Protein AF-A0AAE6V7E4-F1 (afdb_monomer_lite)

Foldseek 3Di:
DVVLVVLLVLLVVLLVVCVVQFDPVLSVVLNVCSVVSVSVVSLVSSVVRNVPTPDDDDPVSVVSSVVSVVVVVVVVVVVVPPPDD

Radius of gyration: 13.82 Å; chains: 1; bounding box: 38×24×39 Å

Sequence (85 aa):
MLYSERMERALDHLLDRLEERFDPDWFAWCRDFNKHTEYVLCLETAVDALDDSDSKVPALLLDRIHELARIMRMSGRGLDRLPSL

Structure (mmCIF, N/CA/C/O backbone):
data_AF-A0AAE6V7E4-F1
#
_entry.id   AF-A0AAE6V7E4-F1
#
loop_
_atom_site.group_PDB
_atom_site.id
_atom_site.type_symbol
_atom_site.label_atom_id
_atom_site.label_alt_id
_atom_site.label_comp_id
_atom_site.label_asym_id
_atom_site.label_entity_id
_atom_site.label_seq_id
_atom_site.pdbx_PDB_ins_code
_atom_site.Cartn_x
_atom_site.Cartn_y
_atom_site.Cartn_z
_atom_site.occupancy
_atom_site.B_iso_or_equiv
_atom_site.auth_seq_id
_atom_site.auth_comp_id
_atom_site.auth_asym_id
_atom_site.auth_atom_id
_atom_site.pdbx_PDB_model_num
ATOM 1 N N . MET A 1 1 ? -3.175 2.065 20.189 1.00 54.72 1 MET A N 1
ATOM 2 C CA . MET A 1 1 ? -4.303 1.694 19.305 1.00 54.72 1 MET A CA 1
ATOM 3 C C . MET A 1 1 ? -3.801 0.561 18.409 1.00 54.72 1 MET A C 1
ATOM 5 O O . MET A 1 1 ? -3.349 0.808 17.305 1.00 54.72 1 MET A O 1
ATOM 9 N N . LEU A 1 2 ? -3.775 -0.680 18.919 1.00 59.16 2 LEU A N 1
ATOM 10 C CA . LEU A 1 2 ? -2.964 -1.794 18.374 1.00 59.16 2 LEU A CA 1
ATOM 11 C C . LEU A 1 2 ? -3.265 -2.187 16.915 1.00 59.16 2 LEU A C 1
ATOM 13 O O . LEU A 1 2 ? -2.402 -2.739 16.236 1.00 59.16 2 LEU A O 1
ATOM 17 N N . TYR A 1 3 ? -4.486 -1.934 16.441 1.00 64.06 3 TYR A N 1
ATOM 18 C CA . TYR A 1 3 ? -4.889 -2.229 15.065 1.00 64.06 3 TYR A CA 1
ATOM 19 C C . TYR A 1 3 ? -4.310 -1.220 14.057 1.00 64.06 3 TYR A C 1
ATOM 21 O O . TYR A 1 3 ? -3.935 -1.613 12.957 1.00 64.06 3 TYR A O 1
ATOM 29 N N . SER A 1 4 ? -4.171 0.048 14.461 1.00 76.62 4 SER A N 1
ATOM 30 C CA . SER A 1 4 ? -3.640 1.127 13.619 1.00 76.62 4 SER A CA 1
ATOM 31 C C . SER A 1 4 ? -2.168 0.880 13.280 1.00 76.62 4 SER A C 1
ATOM 33 O O . SER A 1 4 ? -1.822 0.739 12.117 1.00 76.62 4 SER A O 1
ATOM 35 N N . GLU A 1 5 ? -1.328 0.661 14.294 1.00 85.69 5 GLU A N 1
ATOM 36 C CA . GLU A 1 5 ? 0.122 0.453 14.119 1.00 85.69 5 GLU A CA 1
ATOM 37 C C . GLU A 1 5 ? 0.464 -0.803 13.299 1.00 85.69 5 GLU A C 1
ATOM 39 O O . GLU A 1 5 ? 1.456 -0.846 12.573 1.00 85.69 5 GLU A O 1
ATOM 44 N N . ARG A 1 6 ? -0.341 -1.869 13.420 1.00 87.62 6 ARG A N 1
ATOM 45 C CA . ARG A 1 6 ? -0.137 -3.095 12.632 1.00 87.62 6 ARG A CA 1
ATOM 46 C C . ARG A 1 6 ? -0.506 -2.899 11.166 1.00 87.62 6 ARG A C 1
ATOM 48 O O . ARG A 1 6 ? 0.164 -3.480 10.317 1.00 87.62 6 ARG A O 1
ATOM 55 N N . MET A 1 7 ? -1.558 -2.130 10.886 1.00 89.06 7 MET A N 1
ATOM 56 C CA . MET A 1 7 ? -1.967 -1.820 9.518 1.00 89.06 7 MET A CA 1
ATOM 57 C C . MET A 1 7 ? -0.960 -0.885 8.851 1.00 89.06 7 MET A C 1
ATOM 59 O O . MET A 1 7 ? -0.507 -1.188 7.752 1.00 89.06 7 MET A O 1
ATOM 63 N N . GLU A 1 8 ? -0.534 0.158 9.562 1.00 91.88 8 GLU A N 1
ATOM 64 C CA . GLU A 1 8 ? 0.482 1.110 9.110 1.00 91.88 8 GLU A CA 1
ATOM 65 C C . GLU A 1 8 ? 1.761 0.398 8.653 1.00 91.88 8 GLU A C 1
ATOM 67 O O . GLU A 1 8 ? 2.174 0.533 7.505 1.00 91.88 8 GLU A O 1
ATOM 72 N 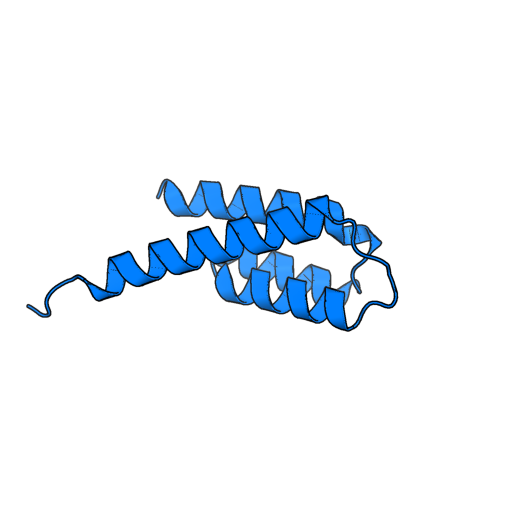N . ARG A 1 9 ? 2.324 -0.481 9.496 1.00 93.44 9 ARG A N 1
ATOM 73 C CA . ARG A 1 9 ? 3.515 -1.273 9.136 1.00 93.44 9 ARG A CA 1
ATOM 74 C C . ARG A 1 9 ? 3.277 -2.221 7.965 1.00 93.44 9 ARG A C 1
ATOM 76 O O . ARG A 1 9 ? 4.188 -2.491 7.187 1.00 93.44 9 ARG A O 1
ATOM 83 N N . ALA A 1 10 ? 2.084 -2.805 7.874 1.00 92.38 10 ALA A N 1
ATOM 84 C CA . ALA A 1 10 ? 1.768 -3.738 6.800 1.00 92.38 10 ALA A CA 1
ATOM 85 C C . ALA A 1 10 ? 1.663 -3.027 5.445 1.00 92.38 10 ALA A C 1
ATOM 87 O O . ALA A 1 10 ? 2.089 -3.602 4.441 1.00 92.38 10 ALA A O 1
ATOM 88 N N . LEU A 1 11 ? 1.131 -1.803 5.436 1.00 93.12 11 LEU A N 1
ATOM 89 C CA . LEU A 1 11 ? 1.101 -0.929 4.270 1.00 93.12 11 LEU A CA 1
ATOM 90 C C . LEU A 1 11 ? 2.490 -0.390 3.943 1.00 93.12 11 LEU A C 1
ATOM 92 O O . LEU A 1 11 ? 2.878 -0.473 2.788 1.00 93.12 11 LEU A O 1
ATOM 96 N N . ASP A 1 12 ? 3.290 0.025 4.925 1.00 94.69 12 ASP A N 1
ATOM 97 C CA . ASP A 1 12 ? 4.671 0.452 4.673 1.00 94.69 12 ASP A CA 1
ATOM 98 C C . ASP A 1 12 ? 5.486 -0.642 3.984 1.00 94.69 12 ASP A C 1
ATOM 100 O O . ASP A 1 12 ? 6.117 -0.388 2.964 1.00 94.69 12 ASP A O 1
ATOM 104 N N . HIS A 1 13 ? 5.398 -1.883 4.468 1.00 93.69 13 HIS A N 1
ATOM 105 C CA . HIS A 1 13 ? 6.060 -3.016 3.822 1.00 93.69 13 HIS A CA 1
ATOM 106 C C . HIS A 1 13 ? 5.534 -3.318 2.417 1.00 93.69 13 HIS A C 1
ATOM 108 O O . HIS A 1 13 ? 6.273 -3.853 1.589 1.00 93.69 13 HIS A O 1
ATOM 114 N N . LEU A 1 14 ? 4.253 -3.055 2.148 1.00 93.00 14 LEU A N 1
ATOM 115 C CA . LEU A 1 14 ? 3.713 -3.171 0.797 1.00 93.00 14 LEU A CA 1
ATOM 116 C C . LEU A 1 14 ? 4.312 -2.076 -0.093 1.00 93.00 14 LEU A C 1
ATOM 118 O O . LEU A 1 14 ? 4.821 -2.394 -1.165 1.00 93.00 14 LEU A O 1
ATOM 122 N N . LEU A 1 15 ? 4.302 -0.828 0.378 1.00 92.88 15 LEU A N 1
ATOM 123 C CA . LEU A 1 15 ? 4.826 0.331 -0.335 1.00 92.88 15 LEU A CA 1
ATOM 124 C C . LEU A 1 15 ? 6.325 0.180 -0.620 1.00 92.88 15 LEU A C 1
ATOM 126 O O . LEU A 1 15 ? 6.714 0.304 -1.773 1.00 92.88 15 LEU A O 1
ATOM 130 N N . ASP A 1 16 ? 7.153 -0.230 0.344 1.00 93.12 16 ASP A N 1
ATOM 131 C CA . ASP A 1 16 ? 8.589 -0.503 0.125 1.00 93.12 16 ASP A CA 1
ATOM 132 C C . ASP A 1 16 ? 8.835 -1.432 -1.080 1.00 93.12 16 ASP A C 1
ATOM 134 O O . ASP A 1 16 ? 9.788 -1.279 -1.837 1.00 93.12 16 ASP A O 1
ATOM 138 N N . ARG A 1 17 ? 7.964 -2.428 -1.284 1.00 90.31 17 ARG A N 1
ATOM 139 C CA . ARG A 1 17 ? 8.095 -3.391 -2.392 1.00 90.31 17 ARG A CA 1
ATOM 140 C C . ARG A 1 17 ? 7.548 -2.866 -3.718 1.00 90.31 17 ARG A C 1
ATOM 142 O O . ARG A 1 17 ? 7.828 -3.449 -4.771 1.00 90.31 17 ARG A O 1
ATOM 149 N N . LEU A 1 18 ? 6.727 -1.829 -3.660 1.00 87.94 18 LEU A N 1
ATOM 150 C CA . LEU A 1 18 ? 6.097 -1.181 -4.799 1.00 87.94 18 LEU A CA 1
ATOM 151 C C . LEU A 1 18 ? 6.843 0.078 -5.253 1.00 87.94 18 LEU A C 1
ATOM 153 O O . LEU A 1 18 ? 6.618 0.497 -6.379 1.00 87.94 18 LEU A O 1
ATOM 157 N N . GLU A 1 19 ? 7.760 0.617 -4.445 1.00 87.88 19 GLU A N 1
ATOM 158 C CA . GLU A 1 19 ? 8.500 1.861 -4.709 1.00 87.88 19 GLU A CA 1
ATOM 159 C C . GLU A 1 19 ? 9.091 1.927 -6.125 1.00 87.88 19 GLU A C 1
ATOM 161 O O . GLU A 1 19 ? 8.819 2.862 -6.865 1.00 87.88 19 GLU A O 1
ATOM 166 N N . GLU A 1 20 ? 9.810 0.890 -6.564 1.00 84.62 20 GLU A N 1
ATOM 167 C CA . GLU A 1 20 ? 10.427 0.848 -7.903 1.00 84.62 20 GLU A CA 1
ATOM 168 C C . GLU A 1 20 ? 9.422 0.698 -9.064 1.00 84.62 20 GLU A C 1
ATOM 170 O O . GLU A 1 20 ? 9.812 0.740 -10.230 1.00 84.62 20 GLU A O 1
ATOM 175 N N . ARG A 1 21 ? 8.145 0.438 -8.764 1.00 83.50 21 ARG A N 1
ATOM 176 C CA . ARG A 1 21 ? 7.071 0.191 -9.746 1.00 83.50 21 ARG A CA 1
ATOM 177 C C . ARG A 1 21 ? 6.100 1.357 -9.861 1.00 83.50 21 ARG A C 1
ATOM 179 O O . ARG A 1 21 ? 5.287 1.359 -10.785 1.00 83.50 21 ARG A O 1
ATOM 186 N N . PHE A 1 22 ? 6.144 2.270 -8.899 1.00 84.50 22 PHE A N 1
ATOM 187 C CA . PHE A 1 22 ? 5.219 3.382 -8.795 1.00 84.50 22 PHE A CA 1
ATOM 188 C C . PHE A 1 22 ? 5.809 4.610 -9.460 1.00 84.50 22 PHE A C 1
ATOM 190 O O . PHE A 1 22 ? 7.014 4.862 -9.397 1.00 84.50 22 PHE A O 1
ATOM 197 N N . ASP A 1 23 ? 4.922 5.408 -10.038 1.00 85.19 23 ASP A N 1
ATOM 198 C CA . ASP A 1 23 ? 5.238 6.804 -10.255 1.00 85.19 23 ASP A CA 1
ATOM 199 C C . ASP A 1 23 ? 5.543 7.483 -8.893 1.00 85.19 23 ASP A C 1
ATOM 201 O O . ASP A 1 23 ? 4.832 7.233 -7.907 1.00 85.19 23 ASP A O 1
ATOM 205 N N . PRO A 1 24 ? 6.602 8.310 -8.794 1.00 87.62 24 PRO A N 1
ATOM 206 C CA . PRO A 1 24 ? 7.017 8.919 -7.532 1.00 87.62 24 PRO A CA 1
ATOM 207 C C . PRO A 1 24 ? 5.936 9.757 -6.838 1.00 87.62 24 PRO A C 1
ATOM 209 O O . PRO A 1 24 ? 5.892 9.776 -5.604 1.00 87.62 24 PRO A O 1
ATOM 212 N N . ASP A 1 25 ? 5.061 10.425 -7.594 1.00 89.25 25 ASP A N 1
ATOM 213 C CA .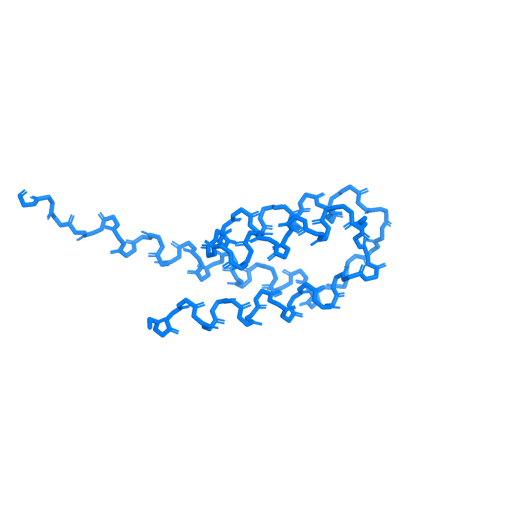 ASP A 1 25 ? 4.018 11.281 -7.021 1.00 89.25 25 ASP A CA 1
ATOM 214 C C . ASP A 1 25 ? 2.923 10.423 -6.373 1.00 89.25 25 ASP A C 1
ATOM 216 O O . ASP A 1 25 ? 2.516 10.664 -5.232 1.00 89.25 25 ASP A O 1
ATOM 220 N N . TRP A 1 26 ? 2.528 9.338 -7.044 1.00 88.56 26 TRP A N 1
ATOM 221 C CA . TRP A 1 26 ? 1.593 8.349 -6.502 1.00 88.56 26 TRP A CA 1
ATOM 222 C C . TRP A 1 26 ? 2.146 7.651 -5.257 1.00 88.56 26 TRP A C 1
ATOM 224 O O . TRP A 1 26 ? 1.419 7.410 -4.287 1.00 88.56 26 TRP A O 1
ATOM 234 N N . PHE A 1 27 ? 3.448 7.355 -5.251 1.00 90.44 27 PHE A N 1
ATOM 235 C CA . PHE A 1 27 ? 4.121 6.783 -4.090 1.00 90.44 27 PHE A CA 1
ATOM 236 C C . PHE A 1 27 ? 4.102 7.727 -2.884 1.00 90.44 27 PHE A C 1
ATOM 238 O O . PHE A 1 27 ? 3.818 7.297 -1.760 1.00 90.44 27 PHE A O 1
ATOM 245 N N . ALA A 1 28 ? 4.358 9.019 -3.112 1.00 91.19 28 ALA A N 1
ATOM 246 C CA . ALA A 1 28 ? 4.308 10.036 -2.071 1.00 91.19 28 ALA A CA 1
ATOM 247 C C . ALA A 1 28 ? 2.903 10.153 -1.458 1.00 91.19 28 ALA A C 1
ATOM 249 O O . ALA A 1 28 ? 2.779 10.179 -0.231 1.00 91.19 28 ALA A O 1
ATOM 250 N N . TRP A 1 29 ? 1.848 10.137 -2.280 1.00 92.19 29 TRP A N 1
ATOM 251 C CA . TRP A 1 29 ? 0.464 10.146 -1.792 1.00 92.19 29 TRP A CA 1
ATOM 252 C C . TRP A 1 29 ? 0.132 8.915 -0.952 1.00 92.19 29 TRP A C 1
ATOM 254 O O . TRP A 1 29 ? -0.409 9.051 0.143 1.00 92.19 29 TRP A O 1
ATOM 264 N N . CYS A 1 30 ? 0.530 7.718 -1.393 1.00 92.62 30 CYS A N 1
ATOM 265 C CA . CYS A 1 30 ? 0.315 6.497 -0.613 1.00 92.62 30 CYS A CA 1
ATOM 266 C C . CYS A 1 30 ? 0.956 6.572 0.782 1.00 92.62 30 CYS A C 1
ATOM 268 O O . CYS A 1 30 ? 0.342 6.175 1.775 1.00 92.62 30 CYS A O 1
ATOM 270 N N . ARG A 1 31 ? 2.183 7.099 0.877 1.00 92.44 31 ARG A N 1
ATOM 271 C CA . ARG A 1 31 ? 2.877 7.277 2.162 1.00 92.44 31 ARG A CA 1
ATOM 272 C C . ARG A 1 31 ? 2.175 8.280 3.066 1.00 92.44 31 ARG A C 1
ATOM 274 O O . ARG A 1 31 ? 2.086 8.038 4.270 1.00 92.44 31 ARG A O 1
ATOM 281 N N . ASP A 1 32 ? 1.679 9.374 2.499 1.00 94.12 32 ASP A N 1
ATOM 282 C CA . ASP A 1 32 ? 0.964 10.396 3.258 1.00 94.12 32 ASP A CA 1
ATOM 283 C C . ASP A 1 32 ? -0.350 9.841 3.828 1.00 94.12 32 ASP A C 1
ATOM 285 O O . ASP A 1 32 ? -0.579 9.915 5.037 1.00 94.12 32 ASP A O 1
ATOM 289 N N . PHE A 1 33 ? -1.136 9.133 3.010 1.00 91.75 33 PHE A N 1
ATOM 290 C CA . PHE A 1 33 ? -2.350 8.454 3.470 1.00 91.75 33 PHE A CA 1
ATOM 291 C C . PHE A 1 33 ? -2.067 7.424 4.571 1.00 91.75 33 PHE A C 1
ATOM 293 O O . PHE A 1 33 ? -2.793 7.367 5.566 1.00 91.75 33 PHE A O 1
ATOM 300 N N . ASN A 1 34 ? -0.998 6.627 4.443 1.00 91.56 34 ASN A N 1
ATOM 301 C CA . ASN A 1 34 ? -0.633 5.658 5.478 1.00 91.56 34 ASN A CA 1
ATOM 302 C C . ASN A 1 34 ? -0.306 6.348 6.815 1.00 91.56 34 ASN A C 1
ATOM 304 O O . ASN A 1 34 ? -0.822 5.966 7.866 1.00 91.56 34 ASN A O 1
ATOM 308 N N . LYS A 1 35 ? 0.486 7.425 6.765 1.00 90.94 35 LYS A N 1
ATOM 309 C CA . LYS A 1 35 ? 0.868 8.240 7.928 1.00 90.94 35 LYS A CA 1
ATOM 310 C C . LYS A 1 35 ? -0.331 8.917 8.601 1.00 90.94 35 LYS A C 1
ATOM 312 O O . LYS A 1 35 ? -0.343 9.083 9.821 1.00 90.94 35 LYS A O 1
ATOM 317 N N . HIS A 1 36 ? -1.339 9.300 7.822 1.00 90.56 36 HIS A N 1
ATOM 318 C CA . HIS A 1 36 ? -2.572 9.919 8.308 1.00 90.56 36 HIS A CA 1
ATOM 319 C C . HIS A 1 36 ? -3.660 8.909 8.704 1.00 90.56 36 HIS A C 1
ATOM 321 O O . HIS A 1 36 ? -4.766 9.305 9.070 1.00 90.56 36 HIS A O 1
ATOM 327 N N . THR A 1 37 ? -3.340 7.610 8.741 1.00 87.88 37 THR A N 1
ATOM 328 C CA . THR A 1 37 ? -4.258 6.500 9.065 1.00 87.88 37 THR A CA 1
ATOM 329 C C . THR A 1 37 ? -5.415 6.319 8.074 1.00 87.88 37 THR A C 1
ATOM 331 O O . THR A 1 37 ? -6.380 5.598 8.337 1.00 87.88 37 THR A O 1
ATOM 334 N N . GLU A 1 38 ? -5.291 6.913 6.889 1.00 88.12 38 GLU A N 1
ATOM 335 C CA . GLU A 1 38 ? -6.228 6.830 5.769 1.00 88.12 38 GLU A CA 1
ATOM 336 C C . GLU A 1 38 ? -5.971 5.554 4.951 1.00 88.12 38 GLU A C 1
ATOM 338 O O . GLU A 1 38 ? -5.775 5.564 3.739 1.00 88.12 38 GLU A O 1
ATOM 343 N N . TYR A 1 39 ? -5.952 4.409 5.635 1.00 89.75 39 TYR A N 1
ATOM 344 C CA . TYR A 1 39 ? -5.469 3.138 5.089 1.00 89.75 39 TYR A CA 1
ATOM 345 C C . TYR A 1 39 ? -6.237 2.634 3.863 1.00 89.75 39 TYR A C 1
ATOM 347 O O . TYR A 1 39 ? -5.655 1.972 3.008 1.00 89.75 39 TYR A O 1
ATOM 355 N N . VAL A 1 40 ? -7.537 2.931 3.783 1.00 89.94 40 VAL A N 1
ATOM 356 C CA . VAL A 1 40 ? -8.366 2.565 2.625 1.00 89.94 40 VAL A CA 1
ATOM 357 C C . VAL A 1 40 ? -7.934 3.367 1.402 1.00 89.94 40 VAL A C 1
ATOM 359 O O . VAL A 1 40 ? -7.627 2.762 0.382 1.00 89.94 40 VAL A O 1
ATOM 362 N N . LEU A 1 41 ? -7.809 4.691 1.545 1.00 88.31 41 LEU A N 1
ATOM 363 C CA . LEU A 1 41 ? -7.329 5.577 0.484 1.00 88.31 41 LEU A CA 1
ATOM 364 C C . LEU A 1 41 ? -5.908 5.199 0.056 1.00 88.31 41 LEU A C 1
ATOM 366 O O . LEU A 1 41 ? -5.644 5.080 -1.133 1.00 88.31 41 LEU A O 1
ATOM 370 N N . CYS A 1 42 ? -5.022 4.891 1.010 1.00 92.75 42 CYS A N 1
ATOM 371 C CA . CYS A 1 42 ? -3.680 4.389 0.714 1.00 92.75 42 CYS A CA 1
A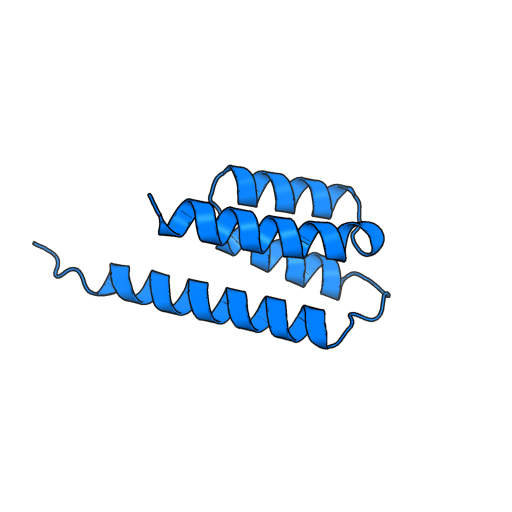TOM 372 C C . CYS A 1 42 ? -3.707 3.144 -0.188 1.00 92.75 42 CYS A C 1
ATOM 374 O O . CYS A 1 42 ? -2.914 3.048 -1.123 1.00 92.75 42 CYS A O 1
ATOM 376 N N . LEU A 1 43 ? -4.591 2.181 0.093 1.00 91.19 43 LEU A N 1
ATOM 377 C CA . LEU A 1 43 ? -4.675 0.948 -0.686 1.00 91.19 43 LEU A CA 1
ATOM 378 C C . LEU A 1 43 ? -5.345 1.165 -2.047 1.00 91.19 43 LEU A C 1
ATOM 380 O O . LEU A 1 43 ? -4.914 0.556 -3.020 1.00 91.19 43 LEU A O 1
ATOM 384 N N . GLU A 1 44 ? -6.365 2.022 -2.120 1.00 90.00 44 GLU A N 1
ATOM 385 C CA . GLU A 1 44 ? -7.014 2.417 -3.376 1.00 90.00 44 GLU A CA 1
ATOM 386 C C . GLU A 1 44 ? -6.009 3.097 -4.310 1.00 90.00 44 GLU A C 1
ATOM 388 O O . GLU A 1 44 ? -5.795 2.624 -5.421 1.00 90.00 44 GLU A O 1
ATOM 393 N N . THR A 1 45 ? -5.277 4.100 -3.814 1.00 89.69 45 THR A N 1
ATOM 394 C CA . THR A 1 45 ? -4.220 4.782 -4.578 1.00 89.69 45 THR A CA 1
ATOM 395 C C . THR A 1 45 ? -3.123 3.815 -5.025 1.00 89.69 45 THR A C 1
ATOM 397 O O . THR A 1 45 ? -2.619 3.927 -6.138 1.00 89.69 45 THR A O 1
ATOM 400 N N . ALA A 1 46 ? -2.767 2.828 -4.196 1.00 89.25 46 ALA A N 1
ATOM 401 C CA . ALA A 1 46 ? -1.784 1.817 -4.572 1.00 89.25 46 ALA A CA 1
ATOM 402 C C . ALA A 1 46 ? -2.279 0.876 -5.684 1.00 89.25 46 ALA A C 1
ATOM 404 O O . ALA A 1 46 ? -1.477 0.408 -6.487 1.00 89.25 46 ALA A O 1
ATOM 405 N N . VAL A 1 47 ? -3.577 0.570 -5.732 1.00 89.25 47 VAL A N 1
ATOM 406 C CA . VAL A 1 47 ? -4.167 -0.221 -6.821 1.00 89.25 47 VAL A CA 1
ATOM 407 C C . VAL A 1 47 ? -4.227 0.603 -8.102 1.00 89.25 47 VAL A C 1
ATOM 409 O O . VAL A 1 47 ? -3.810 0.101 -9.140 1.00 89.25 47 VAL A O 1
ATOM 412 N N . ASP A 1 48 ? -4.659 1.859 -8.019 1.00 87.75 48 ASP A N 1
ATOM 413 C CA . ASP A 1 48 ? -4.736 2.763 -9.171 1.00 87.75 48 ASP A CA 1
ATOM 414 C C . ASP A 1 48 ? -3.348 2.999 -9.793 1.00 87.75 48 ASP A C 1
ATOM 416 O O . ASP A 1 48 ? -3.180 2.880 -11.004 1.00 87.75 48 ASP A O 1
ATOM 420 N N . ALA A 1 49 ? -2.321 3.220 -8.964 1.00 86.25 49 ALA A N 1
ATOM 421 C CA . ALA A 1 49 ? -0.939 3.370 -9.425 1.00 86.25 49 ALA A CA 1
ATOM 422 C C . ALA A 1 49 ? -0.392 2.105 -10.109 1.00 86.25 49 ALA A C 1
ATOM 424 O O . ALA A 1 49 ? 0.476 2.185 -10.977 1.00 86.25 49 ALA A O 1
ATOM 425 N N . LEU A 1 50 ? -0.869 0.923 -9.705 1.00 85.50 50 LEU A N 1
ATOM 426 C CA . LEU A 1 50 ? -0.507 -0.340 -10.345 1.00 85.50 50 LEU A CA 1
ATOM 427 C C . LEU A 1 50 ? -1.255 -0.574 -11.655 1.00 85.50 50 LEU A C 1
ATOM 429 O O . LEU A 1 50 ? -0.683 -1.195 -12.544 1.00 85.50 50 LEU A O 1
ATOM 433 N N . ASP A 1 51 ? -2.502 -0.118 -11.757 1.00 84.50 51 ASP A N 1
ATOM 434 C CA . ASP A 1 51 ? -3.307 -0.219 -12.978 1.00 84.50 51 ASP A CA 1
ATOM 435 C C . ASP A 1 51 ? -2.771 0.708 -14.081 1.00 84.50 51 ASP A C 1
ATOM 437 O O . ASP A 1 51 ? -2.734 0.320 -15.246 1.00 84.50 51 ASP A O 1
ATOM 441 N N . ASP A 1 52 ? -2.266 1.888 -13.702 1.00 82.25 52 ASP A N 1
ATOM 442 C CA . ASP A 1 52 ? -1.623 2.846 -14.618 1.00 82.25 52 ASP A CA 1
ATOM 443 C C . ASP A 1 52 ? -0.173 2.456 -14.986 1.00 82.25 52 ASP A C 1
ATOM 445 O O . ASP A 1 52 ? 0.426 3.004 -15.912 1.00 82.25 52 ASP A O 1
ATOM 449 N N . SER A 1 53 ? 0.416 1.483 -14.282 1.00 77.69 53 SER A N 1
ATOM 450 C CA . SER A 1 53 ? 1.782 1.020 -14.534 1.00 77.69 53 SER A CA 1
ATOM 451 C C . SER A 1 53 ? 1.820 -0.093 -15.584 1.00 77.69 53 SER A C 1
ATOM 453 O O . SER A 1 53 ? 1.259 -1.171 -15.403 1.00 77.69 53 SER A O 1
ATOM 455 N N . ASP A 1 54 ? 2.630 0.083 -16.633 1.00 75.12 54 ASP A N 1
ATOM 456 C CA . ASP A 1 54 ? 2.947 -0.982 -17.605 1.00 75.12 54 ASP A CA 1
ATOM 457 C C . ASP A 1 54 ? 3.754 -2.152 -16.985 1.00 75.12 54 ASP A C 1
ATOM 459 O O . ASP A 1 54 ? 4.048 -3.168 -17.634 1.00 75.12 54 ASP A O 1
ATOM 463 N N . SER A 1 55 ? 4.158 -2.027 -15.716 1.00 75.56 55 SER A N 1
ATOM 464 C CA . SER A 1 55 ? 4.979 -3.013 -15.021 1.00 75.56 55 SER A CA 1
ATOM 465 C C . SER A 1 55 ? 4.162 -4.202 -14.528 1.00 75.56 55 SER A C 1
ATOM 467 O O . SER A 1 55 ? 3.231 -4.083 -13.736 1.00 75.56 55 SER A O 1
ATOM 469 N N . LYS A 1 56 ? 4.597 -5.414 -14.890 1.00 78.25 56 LYS A N 1
ATOM 470 C CA . LYS A 1 56 ? 3.991 -6.645 -14.364 1.00 78.25 56 LYS A CA 1
ATOM 471 C C . LYS A 1 56 ? 4.132 -6.722 -12.843 1.00 78.25 56 LYS A C 1
ATOM 473 O O . LYS A 1 56 ? 5.245 -6.794 -12.314 1.00 78.25 56 LYS A O 1
ATOM 478 N N . VAL A 1 57 ? 2.997 -6.813 -12.154 1.00 81.94 57 VAL A N 1
ATOM 479 C CA . VAL A 1 57 ? 2.942 -7.016 -10.703 1.00 81.94 57 VAL A CA 1
ATOM 480 C C . VAL A 1 57 ? 3.141 -8.501 -10.369 1.00 81.94 57 VAL A C 1
ATOM 482 O O . VAL A 1 57 ? 2.395 -9.353 -10.857 1.00 81.94 57 VAL A O 1
ATOM 485 N N . PRO A 1 58 ? 4.130 -8.861 -9.531 1.00 85.56 58 PRO A N 1
ATOM 486 C CA . PRO A 1 58 ? 4.282 -10.224 -9.030 1.00 85.56 58 PRO A CA 1
ATOM 487 C C . PRO A 1 58 ? 3.026 -10.720 -8.295 1.00 85.56 58 PRO A C 1
ATOM 489 O O . PRO A 1 58 ? 2.493 -10.013 -7.442 1.00 85.56 58 PRO A O 1
ATOM 492 N N . ALA A 1 59 ? 2.613 -11.970 -8.535 1.00 86.56 59 ALA A N 1
ATOM 493 C CA . ALA A 1 59 ? 1.414 -12.559 -7.917 1.00 86.56 59 ALA A CA 1
ATOM 494 C C . ALA A 1 59 ? 1.404 -12.457 -6.379 1.00 86.56 59 ALA A C 1
ATOM 496 O O . ALA A 1 59 ? 0.389 -12.115 -5.787 1.00 86.56 59 ALA A O 1
ATOM 497 N N . LEU A 1 60 ? 2.563 -12.635 -5.736 1.00 86.75 60 LEU A N 1
ATOM 498 C CA . LEU A 1 60 ? 2.704 -12.509 -4.282 1.00 86.75 60 LEU A CA 1
ATOM 499 C C . LEU A 1 60 ? 2.360 -11.100 -3.754 1.00 86.75 60 LEU A C 1
ATOM 501 O O . LEU A 1 60 ? 1.941 -10.959 -2.608 1.00 86.75 60 LEU A O 1
ATOM 505 N N . LEU A 1 61 ? 2.573 -10.052 -4.556 1.00 86.75 61 LEU A N 1
ATOM 506 C CA . LEU A 1 61 ? 2.195 -8.683 -4.191 1.00 86.75 61 LEU A CA 1
ATOM 507 C C . LEU A 1 61 ? 0.690 -8.463 -4.359 1.00 86.75 61 LEU A C 1
ATOM 509 O O . LEU A 1 61 ? 0.070 -7.885 -3.470 1.00 86.75 61 LEU A O 1
ATOM 513 N N . LEU A 1 62 ? 0.094 -9.002 -5.425 1.00 86.56 62 LEU A N 1
ATOM 514 C CA . LEU A 1 62 ? -1.360 -8.987 -5.619 1.00 86.56 62 LEU A CA 1
ATOM 515 C C . LEU A 1 62 ? -2.086 -9.729 -4.490 1.00 86.56 62 LEU A C 1
ATOM 517 O O . LEU A 1 62 ? -3.049 -9.213 -3.927 1.00 86.56 62 LEU A O 1
ATOM 521 N N . ASP A 1 63 ? -1.590 -10.902 -4.094 1.00 90.38 63 ASP A N 1
ATOM 522 C CA . ASP A 1 63 ? -2.133 -11.660 -2.963 1.00 90.38 63 ASP A CA 1
ATOM 523 C C . ASP A 1 63 ? -2.088 -10.845 -1.667 1.00 90.38 63 ASP A C 1
ATOM 525 O O . ASP A 1 63 ? -3.048 -10.844 -0.892 1.00 90.38 63 ASP A O 1
ATOM 529 N N . ARG A 1 64 ? -0.999 -10.095 -1.452 1.00 90.50 64 ARG A N 1
ATOM 530 C CA . ARG A 1 64 ? -0.846 -9.231 -0.280 1.00 90.50 64 ARG A CA 1
ATOM 531 C C . ARG A 1 64 ? -1.819 -8.050 -0.294 1.00 90.50 64 ARG A C 1
ATOM 533 O O . ARG A 1 64 ? -2.405 -7.749 0.743 1.00 90.50 64 ARG A O 1
ATOM 540 N N . ILE A 1 65 ? -2.021 -7.414 -1.446 1.00 90.00 65 ILE A N 1
ATOM 541 C CA . ILE A 1 65 ? -3.008 -6.337 -1.630 1.00 90.00 65 ILE A CA 1
ATOM 542 C C . ILE A 1 65 ? -4.417 -6.856 -1.316 1.00 90.00 65 ILE A C 1
ATOM 544 O O . ILE A 1 65 ? -5.137 -6.261 -0.511 1.00 90.00 65 ILE A O 1
ATOM 548 N N . HIS A 1 66 ? -4.790 -8.016 -1.863 1.00 89.62 66 HIS A N 1
ATOM 549 C CA . HIS A 1 66 ? -6.085 -8.643 -1.594 1.00 89.62 66 HIS A CA 1
ATOM 550 C C . HIS A 1 66 ? -6.278 -9.017 -0.118 1.00 89.62 66 HIS A C 1
ATOM 552 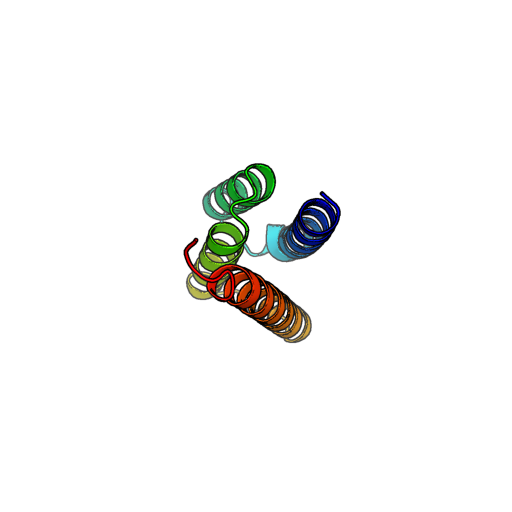O O . HIS A 1 66 ? -7.382 -8.879 0.421 1.00 89.62 66 HIS A O 1
ATOM 558 N N . GLU A 1 67 ? -5.228 -9.498 0.552 1.00 92.38 67 GLU A N 1
ATOM 559 C CA . GLU A 1 67 ? -5.256 -9.804 1.983 1.00 92.38 67 GLU A CA 1
ATOM 560 C C . GLU A 1 67 ? -5.545 -8.546 2.814 1.00 92.38 67 GLU A C 1
ATOM 562 O O . GLU A 1 67 ? -6.453 -8.556 3.651 1.00 92.38 67 GLU A O 1
ATOM 567 N N . LEU A 1 68 ? -4.831 -7.449 2.548 1.00 90.12 68 LEU A N 1
ATOM 568 C CA . LEU A 1 68 ? -5.020 -6.178 3.249 1.00 90.12 68 LEU A CA 1
ATOM 569 C C . LEU A 1 68 ? -6.418 -5.600 3.005 1.00 90.12 68 LEU A C 1
ATOM 571 O O . LEU A 1 68 ? -7.096 -5.238 3.969 1.00 90.12 68 LEU A O 1
ATOM 575 N N . ALA A 1 69 ? -6.905 -5.629 1.762 1.00 88.50 69 ALA A N 1
ATOM 576 C CA . ALA A 1 69 ? -8.265 -5.206 1.425 1.00 88.50 69 ALA A CA 1
ATOM 577 C C . ALA A 1 69 ? -9.323 -6.010 2.202 1.00 88.50 69 ALA A C 1
ATOM 579 O O . ALA A 1 69 ? -10.299 -5.458 2.723 1.00 88.50 69 ALA A O 1
ATOM 580 N N . ARG A 1 70 ? -9.124 -7.330 2.340 1.00 87.81 70 ARG A N 1
ATOM 581 C CA . ARG A 1 70 ? -10.017 -8.191 3.129 1.00 87.81 70 ARG A CA 1
ATOM 582 C C . ARG A 1 70 ? -10.008 -7.800 4.607 1.00 87.81 70 ARG A C 1
ATOM 584 O O . ARG A 1 70 ? -11.083 -7.696 5.198 1.00 87.81 70 ARG A O 1
ATOM 591 N N . ILE A 1 71 ? -8.831 -7.576 5.191 1.00 86.88 71 ILE A N 1
ATOM 592 C CA . ILE A 1 71 ? -8.682 -7.175 6.598 1.00 86.88 71 ILE A CA 1
ATOM 593 C C . ILE A 1 71 ? -9.383 -5.831 6.847 1.00 86.88 71 ILE A C 1
ATOM 595 O O . ILE A 1 71 ? -10.193 -5.727 7.768 1.00 86.88 71 ILE A O 1
ATOM 599 N N . MET A 1 72 ? -9.153 -4.831 5.991 1.00 85.00 72 MET A N 1
ATOM 600 C CA . MET A 1 72 ? -9.798 -3.516 6.094 1.00 85.00 72 MET A CA 1
ATOM 601 C C . MET A 1 72 ? -11.325 -3.614 6.010 1.00 85.00 72 MET A C 1
ATOM 603 O O . MET A 1 72 ? -12.033 -3.044 6.843 1.00 85.00 72 MET A O 1
ATOM 607 N N . ARG A 1 73 ? -11.851 -4.417 5.076 1.00 83.00 73 ARG A N 1
ATOM 608 C CA . ARG A 1 73 ? -13.296 -4.652 4.936 1.00 83.00 73 ARG A CA 1
ATOM 609 C C . ARG A 1 73 ? -13.910 -5.320 6.166 1.00 83.00 73 ARG A C 1
ATOM 611 O O . ARG A 1 73 ? -15.054 -5.031 6.514 1.00 83.00 73 ARG A O 1
ATOM 618 N N . MET A 1 74 ? -13.194 -6.244 6.803 1.00 79.00 74 MET A N 1
ATOM 619 C CA . MET A 1 74 ? -13.666 -6.903 8.025 1.00 79.00 74 MET A CA 1
ATOM 620 C C . MET A 1 74 ? -13.711 -5.937 9.211 1.00 79.00 74 MET A C 1
ATOM 622 O O . MET A 1 74 ? -14.649 -5.998 10.004 1.00 79.00 74 MET A O 1
ATOM 626 N N . SER A 1 75 ? -12.751 -5.018 9.291 1.00 68.62 75 SER A N 1
ATOM 627 C CA . SER A 1 75 ? -12.679 -4.019 10.358 1.00 68.62 75 SER A CA 1
ATOM 628 C C . SER A 1 75 ? -13.724 -2.913 10.218 1.00 68.62 75 SER A C 1
ATOM 630 O O . SER A 1 75 ? -14.296 -2.504 11.225 1.00 68.62 75 SER A O 1
ATOM 632 N N . GLY A 1 76 ? -14.067 -2.501 8.991 1.00 63.91 76 GLY A N 1
ATOM 633 C CA . GLY A 1 76 ? -15.174 -1.565 8.744 1.00 63.91 76 GLY A CA 1
ATOM 634 C C . GLY A 1 76 ? -16.537 -2.121 9.179 1.00 63.91 76 GLY A C 1
ATOM 635 O O . GLY A 1 76 ? -17.297 -1.450 9.869 1.00 63.91 76 GLY A O 1
ATOM 636 N N . ARG A 1 77 ? -16.806 -3.410 8.913 1.00 56.22 77 ARG A N 1
ATOM 637 C CA . ARG A 1 77 ? -18.053 -4.076 9.351 1.00 56.22 77 ARG A CA 1
ATOM 638 C C . ARG A 1 77 ? -18.187 -4.232 10.871 1.00 56.22 77 ARG A C 1
ATOM 640 O O . ARG A 1 77 ? -19.277 -4.538 11.352 1.00 56.22 77 ARG A O 1
ATOM 647 N N . GLY A 1 78 ? -17.093 -4.090 11.622 1.00 48.53 78 GLY A N 1
ATOM 648 C CA . GLY A 1 78 ? -17.116 -4.090 13.086 1.00 48.53 78 GLY A CA 1
ATOM 649 C C . GLY A 1 78 ? -17.678 -2.794 13.678 1.00 48.53 78 GLY A C 1
ATOM 650 O O . GLY A 1 78 ? -18.273 -2.837 14.752 1.0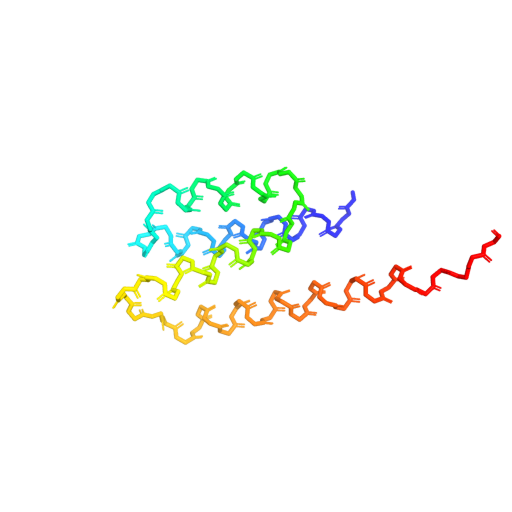0 48.53 78 GLY A O 1
ATOM 651 N N . LEU A 1 79 ? -17.539 -1.671 12.965 1.00 46.62 79 LEU A N 1
ATOM 652 C CA . LEU A 1 79 ? -18.045 -0.353 13.366 1.00 46.62 79 LEU A CA 1
ATOM 653 C C . LEU A 1 79 ? -19.541 -0.177 13.060 1.00 46.62 79 LEU A C 1
ATOM 655 O O . LEU A 1 79 ? -20.259 0.376 13.888 1.00 46.62 79 LEU A O 1
ATOM 659 N N . ASP A 1 80 ? -20.039 -0.752 11.961 1.00 48.72 80 ASP A N 1
ATOM 660 C CA . ASP A 1 80 ? -21.468 -0.712 11.583 1.00 48.72 80 ASP A CA 1
ATOM 661 C C . ASP A 1 80 ? -22.392 -1.540 12.505 1.00 48.72 80 ASP A C 1
ATOM 663 O O . ASP A 1 80 ? -23.611 -1.552 12.337 1.00 48.72 80 ASP A O 1
ATOM 667 N N . ARG A 1 81 ? -21.830 -2.274 13.476 1.00 44.72 81 ARG A N 1
ATOM 668 C CA . ARG A 1 81 ? -22.575 -3.086 14.456 1.00 44.72 81 ARG A CA 1
ATOM 669 C C . ARG A 1 81 ? -22.679 -2.457 15.845 1.00 44.72 81 ARG A C 1
ATOM 671 O O . ARG A 1 81 ? -23.114 -3.141 16.771 1.00 44.72 81 ARG A O 1
ATOM 678 N N . LEU A 1 82 ? -22.316 -1.188 16.018 1.00 44.12 82 LEU A N 1
ATOM 679 C CA . LEU A 1 82 ? -22.706 -0.454 17.221 1.00 44.12 82 LEU A CA 1
ATOM 680 C C . LEU A 1 82 ? -24.183 -0.055 17.081 1.00 44.12 82 LEU A C 1
ATOM 682 O O . LEU A 1 82 ? -24.504 0.726 16.183 1.00 44.12 82 LEU A O 1
ATOM 686 N N . PRO A 1 83 ? -25.101 -0.594 17.909 1.00 43.12 83 PRO A N 1
ATOM 687 C CA . PRO A 1 83 ? -26.475 -0.129 17.892 1.00 43.12 83 PRO A CA 1
ATOM 688 C C . PRO A 1 83 ? -26.462 1.348 18.280 1.00 43.12 83 PRO A C 1
ATOM 690 O O . PRO A 1 83 ? -25.847 1.725 19.278 1.00 43.12 83 PRO A O 1
ATOM 693 N N . SER A 1 84 ? -27.098 2.171 17.451 1.00 46.06 84 SER A N 1
ATOM 694 C CA . SER A 1 84 ? -27.359 3.576 17.734 1.00 46.06 84 SER A CA 1
ATOM 695 C C . SER A 1 84 ? -28.038 3.662 19.106 1.00 46.06 84 SER A C 1
ATOM 697 O O . SER A 1 84 ? -29.152 3.159 19.259 1.00 46.06 84 SER A O 1
ATOM 699 N N . LEU A 1 85 ? -27.325 4.194 20.103 1.00 40.59 85 LEU A N 1
ATOM 700 C CA . LEU A 1 85 ? -27.885 4.542 21.411 1.00 40.59 85 LEU A CA 1
ATOM 701 C C . LEU A 1 85 ? -28.658 5.855 21.308 1.00 40.59 85 LEU A C 1
ATOM 703 O O . LEU A 1 85 ? -28.149 6.772 20.622 1.00 40.59 85 LEU A O 1
#

Organism: NCBI:txid1671680

Secondary structure (DSSP, 8-state):
-HHHHHHHHHHHHHHHHHGGGS-HHHHHHHHHHHHTT-HHHHHHHHHHHHHS--SPPPHHHHHHHHHHHHHHHHHHHHHTTS---

pLDDT: mean 82.12, std 14.3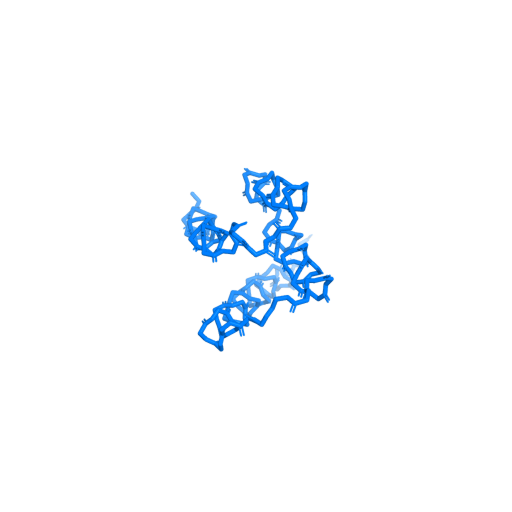9, range [40.59, 94.69]